Protein AF-A0A815RDY8-F1 (afdb_monomer_lite)

pLDDT: mean 83.28, std 16.82, range [38.06, 95.75]

Secondary structure (DSSP, 8-state):
-HHHHHHHHHHHHHTT-HHHHHHHHHH-HHHHHHHS-TTSHHHHHTTHHHHHHHHGGGGS-------THHHHHHTTTTT--

Structure (mmCIF, N/CA/C/O backbone):
data_AF-A0A815RDY8-F1
#
_entry.id   AF-A0A815RDY8-F1
#
loop_
_atom_site.group_PDB
_atom_site.id
_atom_site.type_symbol
_atom_site.label_atom_id
_atom_site.label_alt_id
_atom_site.label_comp_id
_atom_site.label_asym_id
_atom_site.label_entity_id
_atom_site.label_seq_id
_atom_site.pdbx_PDB_ins_code
_atom_site.Cartn_x
_atom_site.Cartn_y
_atom_site.Cartn_z
_atom_site.occupancy
_atom_site.B_iso_or_equiv
_atom_site.auth_seq_id
_atom_site.auth_comp_id
_atom_site.auth_asym_id
_atom_site.auth_atom_id
_atom_site.pdbx_PDB_model_num
ATOM 1 N N . MET A 1 1 ? -2.304 19.154 -1.077 1.00 55.69 1 MET A N 1
ATOM 2 C CA . MET A 1 1 ? -2.247 17.830 -0.416 1.00 55.69 1 MET A CA 1
ATOM 3 C C . MET A 1 1 ? -2.162 16.714 -1.459 1.00 55.69 1 MET A C 1
ATOM 5 O O . MET A 1 1 ? -1.295 15.854 -1.367 1.00 55.69 1 MET A O 1
ATOM 9 N N . ASP A 1 2 ? -2.955 16.812 -2.527 1.00 72.88 2 ASP A N 1
ATOM 10 C CA . ASP A 1 2 ? -3.075 15.814 -3.600 1.00 72.88 2 ASP A CA 1
ATOM 11 C C . ASP A 1 2 ? -1.793 15.561 -4.393 1.00 72.88 2 ASP A C 1
ATOM 13 O O . ASP A 1 2 ? -1.533 14.432 -4.789 1.00 72.88 2 ASP A O 1
ATOM 17 N N . SER A 1 3 ? -0.960 16.584 -4.612 1.00 80.56 3 SER A N 1
ATOM 18 C CA . SER A 1 3 ? 0.293 16.418 -5.367 1.00 80.56 3 SER A CA 1
ATOM 19 C C . SER A 1 3 ? 1.288 15.496 -4.649 1.00 80.56 3 SER A C 1
ATOM 21 O O . SER A 1 3 ? 1.914 14.640 -5.273 1.00 80.56 3 SER A O 1
ATOM 23 N N . CYS A 1 4 ? 1.380 15.600 -3.318 1.00 80.94 4 CYS A N 1
ATOM 24 C CA . CYS A 1 4 ? 2.248 14.733 -2.524 1.00 80.94 4 CYS A CA 1
ATOM 25 C C . CYS A 1 4 ? 1.761 13.284 -2.557 1.00 80.94 4 CYS A C 1
ATOM 27 O O . CYS A 1 4 ? 2.554 12.374 -2.778 1.00 80.94 4 CYS A O 1
ATOM 29 N N . PHE A 1 5 ? 0.452 13.083 -2.388 1.00 84.06 5 PHE A N 1
ATOM 30 C CA . PHE A 1 5 ? -0.146 11.755 -2.446 1.00 84.06 5 PHE A CA 1
ATOM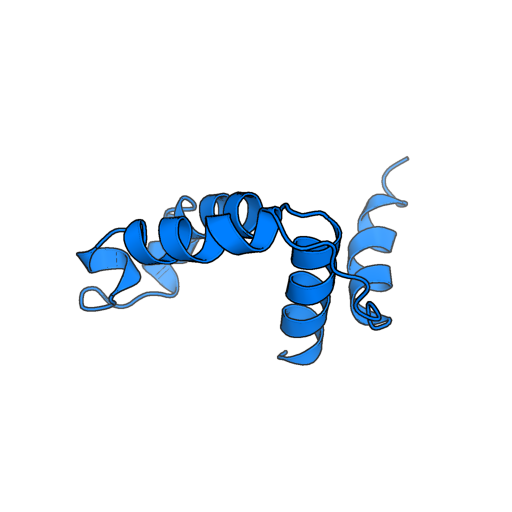 31 C C . PHE A 1 5 ? 0.010 11.123 -3.835 1.00 84.06 5 PHE A C 1
ATOM 33 O O . PHE A 1 5 ? 0.475 9.994 -3.942 1.00 84.06 5 PHE A O 1
ATOM 40 N N . LYS A 1 6 ? -0.258 11.875 -4.911 1.00 85.94 6 LYS A N 1
ATOM 41 C CA . LYS A 1 6 ? -0.021 11.425 -6.293 1.00 85.94 6 LYS A CA 1
ATOM 42 C C . LYS A 1 6 ? 1.439 11.043 -6.524 1.00 85.94 6 LYS A C 1
ATOM 44 O O . LYS A 1 6 ? 1.707 9.999 -7.104 1.00 85.94 6 LYS A O 1
ATOM 49 N N . SER A 1 7 ? 2.381 11.846 -6.033 1.00 86.69 7 SER A N 1
ATOM 50 C CA . SER A 1 7 ? 3.808 11.570 -6.222 1.00 86.69 7 SER A CA 1
ATOM 51 C C . SER A 1 7 ? 4.265 10.339 -5.429 1.00 86.69 7 SER A C 1
ATOM 53 O O . SER A 1 7 ? 5.054 9.545 -5.934 1.00 86.69 7 SER A O 1
ATOM 55 N N . PHE A 1 8 ? 3.724 10.139 -4.225 1.00 88.75 8 PHE A N 1
ATOM 56 C CA . PHE A 1 8 ? 3.904 8.912 -3.450 1.00 88.75 8 PHE A CA 1
ATOM 57 C C . PHE A 1 8 ? 3.358 7.682 -4.186 1.00 88.75 8 PHE A C 1
ATOM 59 O O . PHE A 1 8 ? 4.050 6.670 -4.255 1.00 88.75 8 PHE A O 1
ATOM 66 N N . LEU A 1 9 ? 2.163 7.770 -4.782 1.00 90.19 9 LEU A N 1
ATOM 67 C CA . LEU A 1 9 ? 1.602 6.678 -5.582 1.00 90.19 9 LEU A CA 1
ATOM 68 C C . LEU A 1 9 ? 2.476 6.366 -6.801 1.00 90.19 9 LEU A C 1
ATOM 70 O O . LEU A 1 9 ? 2.763 5.197 -7.037 1.00 90.19 9 LEU A O 1
ATOM 74 N N . CYS A 1 10 ? 2.953 7.382 -7.529 1.00 90.75 10 CYS A N 1
ATOM 75 C CA . CYS A 1 10 ? 3.879 7.186 -8.649 1.00 90.75 10 CYS A CA 1
ATOM 76 C C . CYS A 1 10 ? 5.161 6.474 -8.202 1.00 90.75 10 CYS A C 1
ATOM 78 O O . CYS A 1 10 ? 5.580 5.514 -8.840 1.00 90.75 10 CYS A O 1
ATOM 80 N N . TYR A 1 11 ? 5.754 6.904 -7.084 1.00 90.69 11 TYR A N 1
ATOM 81 C CA . TYR A 1 11 ? 6.929 6.247 -6.511 1.00 90.69 11 TYR A CA 1
ATOM 82 C C . TYR A 1 11 ? 6.644 4.785 -6.155 1.00 90.69 11 TYR A C 1
ATOM 84 O O . TYR A 1 11 ? 7.372 3.888 -6.565 1.00 90.69 11 TYR A O 1
ATOM 92 N N . ALA A 1 12 ? 5.551 4.530 -5.439 1.00 92.19 12 ALA A N 1
ATOM 93 C CA . ALA A 1 12 ? 5.196 3.193 -4.994 1.00 92.19 12 ALA A CA 1
ATOM 94 C C . ALA A 1 12 ? 4.839 2.240 -6.153 1.00 92.19 12 ALA A C 1
ATOM 96 O O . ALA A 1 12 ? 5.077 1.037 -6.039 1.00 92.19 12 ALA A O 1
ATOM 97 N N . LEU A 1 13 ? 4.284 2.766 -7.250 1.00 93.94 13 LEU A N 1
ATOM 98 C CA . LEU A 1 13 ? 4.011 2.026 -8.484 1.00 93.94 13 LEU A CA 1
ATOM 99 C C . LEU A 1 13 ? 5.299 1.681 -9.233 1.00 93.94 13 LEU A C 1
ATOM 101 O O . LEU A 1 13 ? 5.495 0.515 -9.564 1.00 93.94 13 LEU A O 1
ATOM 105 N N . ASN A 1 14 ? 6.191 2.656 -9.436 1.00 92.44 14 ASN A N 1
ATOM 106 C CA . ASN A 1 14 ? 7.492 2.424 -10.073 1.00 92.44 14 ASN A CA 1
ATOM 107 C C . ASN A 1 14 ? 8.318 1.385 -9.291 1.00 92.44 14 ASN A C 1
ATOM 109 O O . ASN A 1 14 ? 8.945 0.512 -9.875 1.00 92.44 14 ASN A O 1
ATOM 113 N N . GLU A 1 15 ? 8.256 1.425 -7.957 1.00 92.69 15 GLU A N 1
ATOM 114 C CA . GLU A 1 15 ? 8.953 0.484 -7.074 1.00 92.69 15 GLU A CA 1
ATOM 115 C C . GLU A 1 15 ? 8.242 -0.869 -6.893 1.00 92.69 15 GLU A C 1
ATOM 117 O O . GLU A 1 15 ? 8.744 -1.717 -6.155 1.00 92.69 15 GLU A O 1
ATOM 122 N N . LYS A 1 16 ? 7.054 -1.074 -7.484 1.00 94.19 16 LYS A N 1
ATOM 123 C CA . LYS A 1 16 ? 6.212 -2.278 -7.298 1.00 94.19 16 LYS A CA 1
ATOM 124 C C . LYS A 1 16 ? 5.877 -2.571 -5.824 1.00 94.19 16 LYS A C 1
ATOM 126 O O . LYS A 1 16 ? 5.625 -3.706 -5.432 1.00 94.19 16 LYS A O 1
ATOM 131 N N . LYS A 1 17 ? 5.848 -1.528 -4.986 1.00 93.44 17 LYS A N 1
ATOM 132 C CA . LYS A 1 17 ? 5.646 -1.601 -3.523 1.00 93.44 17 LYS A CA 1
ATOM 133 C C . LYS A 1 17 ? 4.324 -0.991 -3.056 1.00 93.44 17 LYS A C 1
ATOM 135 O O . LYS A 1 17 ? 4.096 -0.896 -1.850 1.00 93.44 17 LYS A O 1
ATOM 140 N N . LEU A 1 18 ? 3.440 -0.589 -3.974 1.00 94.69 18 LEU A N 1
ATOM 141 C CA . LEU A 1 18 ? 2.172 0.073 -3.646 1.00 94.69 18 LEU A CA 1
ATOM 142 C C . LEU A 1 18 ? 1.341 -0.691 -2.605 1.00 94.69 18 LEU A C 1
ATOM 144 O O . LEU A 1 18 ? 0.954 -0.110 -1.592 1.00 94.69 18 LEU A O 1
ATOM 148 N N . VAL A 1 19 ? 1.119 -1.991 -2.807 1.00 94.50 19 VAL A N 1
ATOM 149 C CA . VAL A 1 19 ? 0.338 -2.820 -1.873 1.00 94.50 19 VAL A CA 1
ATOM 150 C C . VAL A 1 19 ? 0.998 -2.885 -0.494 1.00 94.50 19 VAL A C 1
ATOM 152 O O . VAL A 1 19 ? 0.315 -2.738 0.519 1.00 94.50 19 VAL A O 1
ATOM 155 N N . SER A 1 20 ? 2.322 -3.048 -0.438 1.00 93.62 20 SER A N 1
ATOM 156 C CA . SER A 1 20 ? 3.085 -3.087 0.815 1.00 93.62 20 SER A CA 1
ATOM 157 C C . SER A 1 20 ? 2.939 -1.792 1.610 1.00 93.62 20 SER A C 1
ATOM 159 O O . SER A 1 20 ? 2.667 -1.828 2.809 1.00 93.62 20 SER A O 1
ATOM 161 N N . PHE A 1 21 ? 3.050 -0.644 0.941 1.00 93.94 21 PHE A N 1
ATOM 162 C CA . PHE A 1 21 ? 2.878 0.652 1.585 1.00 93.94 21 PHE A CA 1
ATOM 163 C C . PHE A 1 21 ? 1.448 0.878 2.086 1.00 93.94 21 PHE A C 1
ATOM 165 O O . PHE A 1 21 ? 1.259 1.274 3.237 1.00 93.94 21 PHE A O 1
ATOM 172 N N . LEU A 1 22 ? 0.436 0.590 1.261 1.00 93.69 22 LEU A N 1
ATOM 173 C CA . LEU A 1 22 ? -0.966 0.716 1.671 1.00 93.69 22 LEU A CA 1
ATOM 174 C C . LEU A 1 22 ? -1.283 -0.202 2.855 1.00 93.69 22 LEU A C 1
ATOM 176 O O . LEU A 1 22 ? -1.959 0.215 3.791 1.00 93.69 22 LEU A O 1
ATOM 180 N N . ARG A 1 23 ? -0.731 -1.420 2.875 1.00 93.69 23 ARG A N 1
ATOM 181 C CA . ARG A 1 23 ? -0.899 -2.358 3.990 1.00 93.69 23 ARG A CA 1
ATOM 182 C C . ARG A 1 23 ? -0.345 -1.804 5.303 1.00 93.69 23 ARG A C 1
ATOM 184 O O . ARG A 1 23 ? -0.966 -2.018 6.337 1.00 93.69 23 ARG A O 1
ATOM 191 N N . ILE A 1 24 ? 0.781 -1.091 5.283 1.00 93.00 24 ILE A N 1
ATOM 192 C CA . ILE A 1 24 ? 1.339 -0.444 6.485 1.00 93.00 24 ILE A CA 1
ATOM 193 C C . ILE A 1 24 ? 0.393 0.650 6.989 1.00 93.00 24 ILE A C 1
ATOM 195 O O . ILE A 1 24 ? 0.065 0.683 8.175 1.00 93.00 24 ILE A O 1
ATOM 199 N N . ILE A 1 25 ? -0.099 1.505 6.088 1.00 91.81 25 ILE A N 1
ATOM 200 C CA . ILE A 1 25 ? -1.024 2.592 6.440 1.00 91.81 25 ILE A CA 1
ATOM 201 C C . ILE A 1 25 ? -2.307 2.017 7.056 1.00 91.81 25 ILE A C 1
ATOM 203 O O . ILE A 1 25 ? -2.718 2.433 8.135 1.00 91.81 25 ILE A O 1
ATOM 207 N N . LEU A 1 26 ? -2.899 1.012 6.409 1.00 91.81 26 LEU A N 1
ATOM 208 C CA . LEU A 1 26 ? -4.170 0.408 6.816 1.00 91.81 26 LEU A CA 1
ATOM 209 C C . LEU A 1 26 ? -4.055 -0.519 8.035 1.00 91.81 26 LEU A C 1
ATOM 211 O O . LEU A 1 26 ? -5.056 -0.792 8.683 1.00 91.81 26 LEU A O 1
ATOM 215 N N . LYS A 1 27 ? -2.856 -1.001 8.381 1.00 91.25 27 LYS A N 1
ATOM 216 C CA . LYS A 1 27 ? -2.617 -1.729 9.642 1.00 91.25 27 LYS A CA 1
ATOM 217 C C . LYS A 1 27 ? -2.311 -0.805 10.818 1.00 91.25 27 LYS A C 1
ATOM 219 O O . LYS A 1 27 ? -2.278 -1.260 11.960 1.00 91.25 27 LYS A O 1
ATOM 224 N N . THR A 1 28 ? -2.082 0.480 10.565 1.00 93.69 28 THR A N 1
ATOM 225 C CA . THR A 1 28 ? -1.799 1.446 11.623 1.00 93.69 28 THR A CA 1
ATOM 226 C C . THR A 1 28 ? -3.107 1.836 12.310 1.00 93.69 28 THR A C 1
ATOM 228 O O . THR A 1 28 ? -3.794 2.759 11.878 1.00 93.69 28 THR A O 1
ATOM 231 N N . VAL A 1 29 ? -3.444 1.135 13.397 1.00 90.56 29 VAL A N 1
ATOM 232 C CA . VAL A 1 29 ? -4.685 1.317 14.178 1.00 90.56 29 VAL A CA 1
ATOM 233 C C . VAL A 1 29 ? -5.041 2.787 14.443 1.00 90.56 29 VAL A C 1
ATOM 235 O O . VAL A 1 29 ? -6.157 3.170 14.103 1.00 90.56 29 VAL A O 1
ATOM 238 N N . PRO A 1 30 ? -4.146 3.658 14.956 1.00 94.44 30 PRO A N 1
ATOM 239 C CA . PRO A 1 30 ? -4.521 5.049 15.212 1.00 94.44 30 PRO A CA 1
ATOM 240 C C . PRO A 1 30 ? -4.854 5.836 13.936 1.00 94.44 30 PRO A C 1
ATOM 242 O O . PRO A 1 30 ? -5.644 6.773 13.996 1.00 94.44 30 PRO A O 1
ATOM 245 N N . LEU A 1 31 ? -4.302 5.477 12.772 1.00 92.38 31 LEU A N 1
ATOM 246 C CA . LEU A 1 31 ? -4.704 6.097 11.505 1.00 92.38 31 LEU A CA 1
ATOM 247 C C . LEU A 1 31 ? -6.088 5.609 11.076 1.00 92.38 31 LEU A C 1
ATOM 249 O O . LEU A 1 31 ? -6.925 6.402 10.655 1.00 92.38 31 LEU A O 1
ATOM 253 N N . VAL A 1 32 ? -6.349 4.311 11.205 1.00 93.19 32 VAL A N 1
ATOM 254 C CA . VAL A 1 32 ? -7.652 3.753 10.836 1.00 93.19 32 VAL A CA 1
ATOM 255 C C . VAL A 1 32 ? -8.754 4.315 11.733 1.00 93.19 32 VAL A C 1
ATOM 257 O O . VAL A 1 32 ? -9.794 4.740 11.237 1.00 93.19 32 VAL A O 1
ATOM 260 N N . GLU A 1 33 ? -8.510 4.400 13.038 1.00 93.62 33 GLU A N 1
ATOM 261 C CA . GLU A 1 33 ? -9.499 4.904 13.987 1.00 93.62 33 GLU A CA 1
ATOM 262 C C . GLU A 1 33 ? -9.796 6.396 13.820 1.00 93.62 33 GLU A C 1
ATOM 264 O O . GLU A 1 33 ? -10.964 6.775 13.852 1.00 93.62 33 GLU A O 1
ATOM 269 N N . ASN A 1 34 ? -8.778 7.226 13.565 1.00 95.75 34 ASN A N 1
ATOM 270 C CA . ASN A 1 34 ? -8.955 8.678 13.460 1.00 95.75 34 ASN A CA 1
ATOM 271 C C . ASN A 1 34 ? -9.476 9.153 12.095 1.00 95.75 34 ASN A C 1
ATOM 273 O O . ASN A 1 34 ? -10.112 10.203 12.025 1.00 95.75 34 ASN A O 1
ATOM 277 N N . TYR A 1 35 ? -9.198 8.422 11.009 1.00 93.75 35 TYR A N 1
ATOM 278 C CA . TYR A 1 35 ? -9.498 8.885 9.645 1.00 93.75 35 TYR A CA 1
ATOM 279 C C . TYR A 1 35 ? -10.606 8.096 8.937 1.00 93.75 35 TYR A C 1
ATOM 281 O O . TYR A 1 35 ? -11.080 8.537 7.890 1.00 93.75 35 TYR A O 1
ATOM 289 N N . TYR A 1 36 ? -11.052 6.960 9.485 1.00 94.12 36 TYR A N 1
ATOM 290 C CA . TYR A 1 36 ? -12.089 6.133 8.867 1.00 94.12 36 TYR A CA 1
ATOM 291 C C . TYR A 1 36 ? -13.306 5.977 9.775 1.00 94.12 36 TYR A C 1
ATOM 293 O O . TYR A 1 36 ? -13.213 5.551 10.926 1.00 94.12 36 TYR A O 1
ATOM 301 N N . GLN A 1 37 ? -14.481 6.271 9.216 1.00 95.69 37 GLN A N 1
ATOM 302 C CA . GLN A 1 37 ? -15.756 6.073 9.903 1.00 95.69 37 GLN A CA 1
ATOM 303 C C . G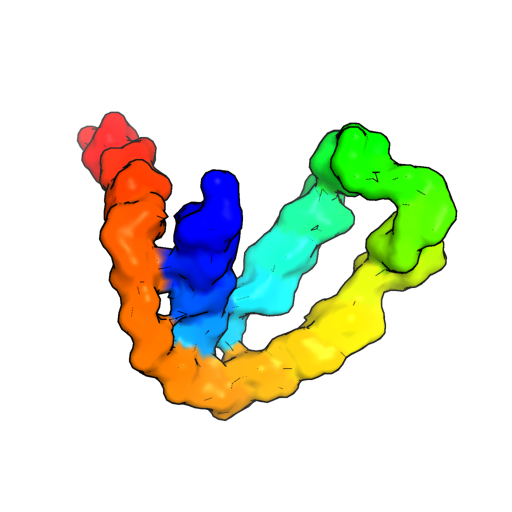LN A 1 37 ? -16.041 4.577 10.135 1.00 95.69 37 GLN A C 1
ATOM 305 O O . GLN A 1 37 ? -15.567 3.743 9.355 1.00 95.69 37 GLN A O 1
ATOM 310 N N . PRO A 1 38 ? -16.837 4.205 11.155 1.00 92.00 38 PRO A N 1
ATOM 311 C CA . PRO A 1 38 ? -17.172 2.805 11.442 1.00 92.00 38 PRO A CA 1
ATOM 312 C C . PRO A 1 38 ? -17.795 2.053 10.254 1.00 92.00 38 PRO A C 1
ATOM 314 O O . PRO A 1 38 ? -17.459 0.899 10.016 1.00 92.00 38 PRO A O 1
ATOM 317 N N . TRP A 1 39 ? -18.633 2.724 9.457 1.00 93.25 39 TRP A N 1
ATOM 318 C CA . TRP A 1 39 ? -19.246 2.184 8.232 1.00 93.25 39 TRP A CA 1
ATOM 319 C C . TRP A 1 39 ? -18.361 2.317 6.985 1.00 93.25 39 TRP A C 1
ATOM 321 O O . TRP A 1 39 ? -18.812 2.071 5.867 1.00 93.25 39 TRP A O 1
ATOM 331 N N . SER A 1 40 ? -17.109 2.752 7.136 1.00 95.06 40 SER A N 1
ATOM 332 C CA . SER A 1 40 ? -16.194 2.823 6.002 1.00 95.06 40 SER A CA 1
ATOM 333 C C . SER A 1 40 ? -15.921 1.426 5.454 1.00 95.06 40 SER A C 1
ATOM 335 O O . SER A 1 40 ? -15.798 0.445 6.193 1.00 95.06 40 SER A O 1
ATOM 337 N N . TYR A 1 41 ? -15.757 1.347 4.139 1.00 93.12 41 TYR A N 1
ATOM 338 C CA . TYR A 1 41 ? -15.358 0.117 3.465 1.00 93.12 41 TYR A CA 1
ATOM 339 C C . TYR A 1 41 ? -14.066 -0.474 4.063 1.00 93.12 41 TYR A C 1
ATOM 341 O O . TYR A 1 41 ? -13.978 -1.679 4.282 1.00 93.12 41 TYR A O 1
ATOM 349 N N . THR A 1 42 ? -13.105 0.378 4.435 1.00 92.88 42 THR A N 1
ATOM 350 C CA . THR A 1 42 ? -11.864 -0.032 5.104 1.00 92.88 42 THR A CA 1
ATOM 351 C C . THR A 1 42 ? -12.108 -0.754 6.428 1.00 92.88 42 THR A C 1
ATOM 353 O O . THR A 1 42 ? -11.553 -1.831 6.623 1.00 92.88 42 THR A O 1
ATOM 356 N N . LYS A 1 43 ? -12.930 -0.204 7.336 1.00 91.31 43 LYS A N 1
ATOM 357 C CA . LYS A 1 43 ? -13.198 -0.840 8.641 1.00 91.31 43 LYS A CA 1
ATOM 358 C C . LYS A 1 43 ? -14.098 -2.071 8.528 1.00 91.31 43 LYS A C 1
ATOM 360 O O . LYS A 1 43 ? -13.930 -3.014 9.290 1.00 91.31 43 LYS A O 1
ATOM 365 N N . THR A 1 44 ? -15.024 -2.079 7.573 1.00 91.12 44 THR A N 1
ATOM 366 C CA . THR A 1 44 ? -15.985 -3.182 7.394 1.00 91.12 44 THR A CA 1
ATOM 367 C C . THR A 1 44 ? -15.374 -4.414 6.724 1.00 91.12 44 THR A C 1
ATOM 369 O O . THR A 1 44 ? -15.724 -5.532 7.086 1.00 91.12 44 THR A O 1
ATOM 372 N N . THR A 1 45 ? -14.447 -4.234 5.778 1.00 89.50 45 THR A N 1
ATOM 373 C CA . THR A 1 45 ? -13.861 -5.341 4.989 1.00 89.50 45 THR A CA 1
ATOM 374 C C . THR A 1 45 ? -12.386 -5.609 5.296 1.00 89.50 45 THR A C 1
ATOM 376 O O . THR A 1 45 ? -11.816 -6.614 4.864 1.00 89.50 45 THR A O 1
ATOM 379 N N . GLY A 1 46 ? -11.724 -4.687 5.998 1.00 87.50 46 GLY A N 1
ATOM 380 C CA . GLY A 1 46 ? -10.269 -4.678 6.138 1.00 87.50 46 GLY A CA 1
ATOM 381 C C . GLY A 1 46 ? -9.529 -4.297 4.850 1.00 87.50 46 GLY A C 1
ATOM 382 O O . GLY A 1 46 ? -8.302 -4.383 4.825 1.00 87.50 46 GLY A O 1
ATOM 383 N N . PHE A 1 47 ? -10.244 -3.887 3.789 1.00 93.19 47 PHE A N 1
ATOM 384 C CA . PHE A 1 47 ? -9.690 -3.443 2.500 1.00 93.19 47 PHE A CA 1
ATOM 385 C C . PHE A 1 47 ? -8.851 -4.515 1.766 1.00 93.19 47 PHE A C 1
ATOM 387 O O . PHE A 1 47 ? -8.051 -4.208 0.880 1.00 93.19 47 PHE A O 1
ATOM 394 N N . ASN A 1 48 ? -8.975 -5.787 2.157 1.00 91.00 48 ASN A N 1
ATOM 395 C CA . ASN A 1 48 ? -8.093 -6.862 1.694 1.00 91.00 48 ASN A CA 1
ATOM 396 C C . ASN A 1 48 ? -8.313 -7.227 0.220 1.00 91.00 48 ASN A C 1
ATOM 398 O O . ASN A 1 48 ? -7.358 -7.530 -0.492 1.00 91.00 48 ASN A O 1
ATOM 402 N N . ASP A 1 49 ? -9.555 -7.179 -0.240 1.00 93.50 49 ASP A N 1
ATOM 403 C CA . ASP A 1 49 ? -9.977 -7.411 -1.622 1.00 93.50 49 ASP A CA 1
ATOM 404 C C . ASP A 1 49 ? -9.472 -6.318 -2.576 1.00 93.50 49 ASP A C 1
ATOM 406 O O . ASP A 1 49 ? -8.958 -6.618 -3.661 1.00 93.50 49 ASP A O 1
ATOM 410 N N . ALA A 1 50 ? -9.522 -5.055 -2.146 1.00 94.19 50 ALA A N 1
ATOM 411 C CA . ALA A 1 50 ? -8.909 -3.949 -2.870 1.00 94.19 50 ALA A CA 1
ATOM 412 C C . ALA A 1 50 ? -7.380 -4.111 -2.950 1.00 94.19 50 ALA A C 1
ATOM 414 O O . ALA A 1 50 ? -6.809 -3.983 -4.033 1.00 94.19 50 ALA A O 1
ATOM 415 N N . LEU A 1 51 ? -6.711 -4.477 -1.845 1.00 94.12 51 LEU A N 1
ATOM 416 C CA . LEU A 1 51 ? -5.268 -4.770 -1.854 1.00 94.12 51 LEU A CA 1
ATOM 417 C C . LEU A 1 51 ? -4.917 -5.928 -2.795 1.00 94.12 51 LEU A C 1
ATOM 419 O O . LEU A 1 51 ? -3.940 -5.832 -3.531 1.00 94.12 51 LEU A O 1
ATOM 423 N N . HIS A 1 52 ? -5.719 -6.994 -2.805 1.00 94.62 52 HIS A N 1
ATOM 424 C CA . HIS A 1 52 ? -5.519 -8.135 -3.698 1.00 94.62 52 HIS A CA 1
ATOM 425 C C . HIS A 1 52 ? -5.684 -7.748 -5.175 1.00 94.62 52 HIS A C 1
ATOM 427 O O . HIS A 1 52 ? -4.925 -8.190 -6.034 1.00 94.62 52 HIS A O 1
ATOM 433 N N . SER A 1 53 ? -6.644 -6.875 -5.484 1.00 94.94 53 SER A N 1
ATOM 434 C CA . SER A 1 53 ? -6.831 -6.361 -6.846 1.00 94.94 53 SER A CA 1
ATOM 435 C C . SER A 1 53 ? -5.648 -5.500 -7.302 1.00 94.94 53 SER A C 1
ATOM 437 O O . SER A 1 53 ? -5.228 -5.590 -8.456 1.00 94.94 53 SER A O 1
ATOM 439 N N . LEU A 1 54 ? -5.078 -4.706 -6.389 1.00 95.38 54 LEU A N 1
ATOM 440 C CA . LEU A 1 54 ? -3.905 -3.865 -6.644 1.00 95.38 54 LEU A CA 1
ATOM 441 C C . LEU A 1 54 ? -2.604 -4.662 -6.800 1.00 95.38 54 LEU A C 1
ATOM 443 O O . LEU A 1 54 ? -1.679 -4.168 -7.439 1.00 95.38 54 LEU A O 1
ATOM 447 N N . ASP A 1 55 ? -2.530 -5.885 -6.274 1.00 93.94 55 ASP A N 1
ATOM 448 C CA . ASP A 1 55 ? -1.343 -6.746 -6.375 1.00 93.94 55 ASP A CA 1
ATOM 449 C C . ASP A 1 55 ? -0.953 -7.021 -7.835 1.00 93.94 55 ASP A C 1
ATOM 451 O O . ASP A 1 55 ? 0.222 -7.028 -8.197 1.00 93.94 55 ASP A O 1
ATOM 455 N N . ARG A 1 56 ? -1.950 -7.082 -8.727 1.00 95.31 56 ARG A N 1
ATOM 456 C CA . ARG A 1 56 ? -1.748 -7.231 -10.176 1.00 95.31 56 ARG A CA 1
ATOM 457 C C . ARG A 1 56 ? -0.906 -6.107 -10.781 1.00 95.31 56 ARG A C 1
ATOM 459 O O . ARG A 1 56 ? -0.205 -6.344 -11.762 1.00 95.31 56 ARG A O 1
ATOM 466 N N . LEU A 1 57 ? -0.934 -4.906 -10.202 1.00 93.56 57 LEU A N 1
ATOM 467 C CA . LEU A 1 57 ? -0.133 -3.777 -10.677 1.00 93.56 57 LEU A CA 1
ATOM 468 C C . LEU A 1 57 ? 1.368 -4.012 -10.475 1.00 93.56 57 LEU A C 1
ATOM 470 O O . LEU A 1 57 ? 2.158 -3.465 -11.232 1.00 93.56 57 LEU A O 1
ATOM 474 N N . ALA A 1 58 ? 1.780 -4.866 -9.531 1.00 91.69 58 ALA A N 1
ATOM 475 C CA . ALA A 1 58 ? 3.192 -5.203 -9.346 1.00 91.69 58 ALA A CA 1
ATOM 476 C C . ALA A 1 58 ? 3.801 -5.934 -10.561 1.00 91.69 58 ALA A C 1
ATOM 478 O O . ALA A 1 58 ? 5.019 -5.950 -10.723 1.00 91.69 58 ALA A O 1
ATOM 479 N N . THR A 1 59 ? 2.971 -6.513 -11.437 1.00 93.94 59 THR A N 1
ATOM 480 C CA . THR A 1 59 ? 3.428 -7.163 -12.679 1.00 93.94 59 THR A CA 1
ATOM 481 C C . THR A 1 59 ? 3.757 -6.170 -13.796 1.00 93.94 59 THR A C 1
ATOM 483 O O . THR A 1 59 ? 4.466 -6.518 -14.737 1.00 93.94 59 THR A O 1
ATOM 486 N N . VAL A 1 60 ? 3.268 -4.933 -13.692 1.00 94.31 60 VAL A N 1
ATOM 487 C CA . VAL A 1 60 ? 3.460 -3.884 -14.695 1.00 94.31 60 VAL A CA 1
ATOM 488 C C . VAL A 1 60 ? 4.710 -3.077 -14.358 1.00 94.31 60 VAL A C 1
ATOM 490 O O . VAL A 1 60 ? 4.959 -2.738 -13.201 1.00 94.31 60 VAL A O 1
ATOM 493 N N . ASP A 1 61 ? 5.504 -2.757 -15.377 1.00 92.62 61 ASP A N 1
ATOM 494 C CA . ASP A 1 61 ? 6.728 -1.977 -15.220 1.00 92.62 61 ASP A CA 1
ATOM 495 C C . ASP A 1 61 ? 6.463 -0.482 -15.434 1.00 92.62 61 ASP A C 1
ATOM 497 O O . ASP A 1 61 ? 6.491 0.045 -16.551 1.00 92.62 61 ASP A O 1
ATOM 501 N N . PHE A 1 62 ? 6.118 0.200 -14.342 1.00 91.19 62 PHE A N 1
ATOM 502 C CA . PHE A 1 62 ? 5.774 1.616 -14.370 1.00 91.19 62 PHE A CA 1
ATOM 503 C C . PHE A 1 62 ? 7.016 2.507 -14.458 1.00 91.19 62 PHE A C 1
ATOM 505 O O . PHE A 1 62 ? 7.954 2.377 -13.678 1.00 91.19 62 PHE A O 1
ATOM 512 N N . HIS A 1 63 ? 6.959 3.479 -15.368 1.00 89.62 63 HIS A N 1
ATOM 513 C CA . HIS A 1 63 ? 7.968 4.525 -15.546 1.00 89.62 63 HIS A CA 1
ATOM 514 C C . HIS A 1 63 ? 7.320 5.909 -15.42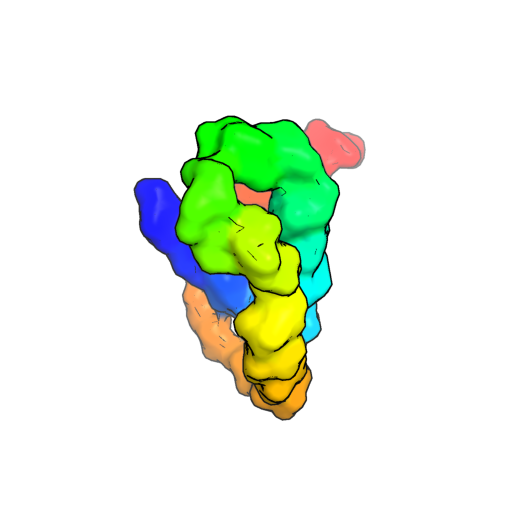6 1.00 89.62 63 HIS A C 1
ATOM 516 O O . HIS A 1 63 ? 7.377 6.740 -16.332 1.00 89.62 63 HIS A O 1
ATOM 522 N N . LEU A 1 64 ? 6.614 6.140 -14.318 1.00 87.62 64 LEU A N 1
ATOM 523 C CA . LEU A 1 64 ? 5.887 7.387 -14.098 1.00 87.62 64 LEU A CA 1
ATOM 524 C C . LEU A 1 64 ? 6.851 8.501 -13.665 1.00 87.62 64 LEU A C 1
ATOM 526 O O . LEU A 1 64 ? 7.719 8.258 -12.819 1.00 87.62 64 LEU A O 1
ATOM 530 N N . PRO A 1 65 ? 6.688 9.740 -14.162 1.00 80.12 65 PRO A N 1
ATOM 531 C CA . PRO A 1 65 ? 7.491 10.865 -13.709 1.00 80.12 65 PRO A CA 1
ATOM 532 C C . PRO A 1 65 ? 7.153 11.175 -12.246 1.00 80.12 65 PRO A C 1
ATOM 534 O O . PRO A 1 65 ? 6.062 11.656 -11.924 1.00 80.12 65 PRO A O 1
ATOM 537 N N . ILE A 1 66 ? 8.088 10.896 -11.337 1.00 68.31 66 ILE A N 1
ATOM 538 C CA . ILE A 1 66 ? 7.958 11.292 -9.933 1.00 68.31 66 ILE A CA 1
ATOM 539 C C . ILE A 1 66 ? 8.146 12.804 -9.867 1.00 68.31 66 ILE A C 1
ATOM 541 O O . ILE A 1 66 ? 9.225 13.333 -10.129 1.00 68.31 66 ILE A O 1
ATOM 545 N N . ASN A 1 67 ? 7.072 13.512 -9.528 1.00 63.94 67 ASN A N 1
ATOM 546 C CA . ASN A 1 67 ? 7.130 14.953 -9.356 1.00 63.94 67 ASN A CA 1
ATOM 547 C C . ASN A 1 67 ? 7.919 15.310 -8.078 1.00 63.94 67 ASN A C 1
ATOM 549 O O . ASN A 1 67 ? 7.982 14.536 -7.118 1.00 63.94 67 ASN A O 1
ATOM 553 N N . VAL A 1 68 ? 8.507 16.509 -8.062 1.00 56.41 68 VAL A N 1
ATOM 554 C CA . VAL A 1 68 ? 9.546 17.011 -7.130 1.00 56.41 68 VAL A CA 1
ATOM 555 C C . VAL A 1 68 ? 9.165 16.910 -5.635 1.00 56.41 68 VAL A C 1
ATOM 557 O O . VAL A 1 68 ? 10.012 17.030 -4.751 1.00 56.41 68 VAL A O 1
ATOM 560 N N . SER A 1 69 ? 7.896 16.644 -5.317 1.00 54.78 69 SER A N 1
ATOM 561 C CA . SER A 1 69 ? 7.363 16.538 -3.955 1.00 54.78 69 SER A CA 1
ATOM 562 C C . SER A 1 69 ? 7.909 15.355 -3.138 1.00 54.78 69 SER A C 1
ATOM 564 O O . SER A 1 69 ? 7.992 15.476 -1.918 1.00 54.78 69 SER A O 1
ATOM 566 N N . VAL A 1 70 ? 8.340 14.252 -3.767 1.00 55.50 70 VAL A N 1
ATOM 567 C CA . VAL A 1 70 ? 8.967 13.116 -3.045 1.00 55.50 70 VAL A CA 1
ATOM 568 C C . VAL A 1 70 ? 10.405 13.437 -2.634 1.00 55.50 70 VAL A C 1
ATOM 570 O O . VAL A 1 70 ? 10.853 12.994 -1.579 1.00 55.50 70 VAL A O 1
ATOM 573 N N . ARG A 1 71 ? 11.103 14.295 -3.392 1.00 53.94 71 ARG A N 1
ATOM 574 C CA . ARG A 1 71 ? 12.472 14.725 -3.068 1.00 53.94 71 ARG A CA 1
ATOM 575 C C . ARG A 1 71 ? 12.539 15.416 -1.705 1.00 53.94 71 ARG A C 1
ATOM 577 O O . ARG A 1 71 ? 13.481 15.186 -0.966 1.00 53.94 71 ARG A O 1
ATOM 584 N N . ARG A 1 72 ? 11.504 16.177 -1.319 1.00 52.91 72 ARG A N 1
ATOM 585 C C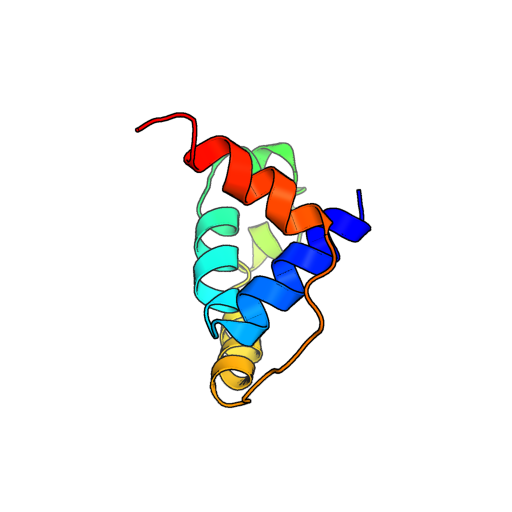A . ARG A 1 72 ? 11.390 16.775 0.029 1.00 52.91 72 ARG A CA 1
ATOM 586 C C . ARG A 1 72 ? 11.139 15.745 1.135 1.00 52.91 72 ARG A C 1
ATOM 588 O O . ARG A 1 72 ? 11.641 15.924 2.235 1.00 52.91 72 ARG A O 1
ATOM 595 N N . PHE A 1 73 ? 10.389 14.678 0.855 1.00 52.59 73 PHE A N 1
ATOM 596 C CA . PHE A 1 73 ? 10.171 13.588 1.816 1.00 52.59 73 PHE A CA 1
ATOM 597 C C . PHE A 1 73 ? 11.429 12.732 2.021 1.00 52.59 73 PHE A C 1
ATOM 599 O O . PHE A 1 73 ? 11.681 12.296 3.141 1.00 52.59 73 PHE A O 1
ATOM 606 N N . MET A 1 74 ? 12.223 12.518 0.966 1.00 55.16 74 MET A N 1
ATOM 607 C CA . MET A 1 74 ? 13.498 11.793 1.039 1.00 55.16 74 MET A CA 1
ATOM 608 C C . MET A 1 74 ? 14.617 12.637 1.661 1.00 55.16 74 MET A C 1
ATOM 610 O O . MET A 1 74 ? 15.317 12.128 2.521 1.00 55.16 74 MET A O 1
ATOM 614 N N . ASN A 1 75 ? 14.704 13.935 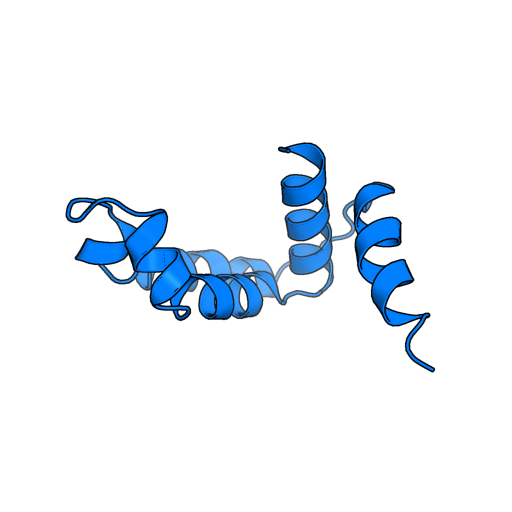1.349 1.00 49.84 75 ASN A N 1
ATOM 615 C CA . ASN A 1 75 ? 15.724 14.840 1.904 1.00 49.84 75 ASN A CA 1
ATOM 616 C C . ASN A 1 75 ? 15.626 15.026 3.433 1.00 49.84 75 ASN A C 1
ATOM 618 O O . ASN A 1 75 ? 16.567 15.502 4.052 1.00 49.84 75 ASN A O 1
ATOM 622 N N . ASN A 1 76 ? 14.505 14.662 4.065 1.00 44.91 76 ASN A N 1
ATOM 623 C CA . ASN A 1 76 ? 14.406 14.613 5.529 1.00 44.91 76 ASN A CA 1
ATOM 624 C C . ASN A 1 76 ? 15.017 13.333 6.135 1.00 44.91 76 ASN A C 1
ATOM 626 O O . ASN A 1 76 ? 15.129 13.247 7.353 1.00 44.91 76 ASN A O 1
ATOM 630 N N . ARG A 1 77 ? 15.376 12.329 5.320 1.00 48.78 77 ARG A N 1
ATOM 631 C CA . ARG A 1 77 ? 16.149 11.152 5.754 1.00 48.78 77 ARG A CA 1
ATOM 632 C C . ARG A 1 77 ? 17.658 11.367 5.619 1.00 48.78 77 ARG A C 1
ATOM 634 O O . ARG A 1 77 ? 18.382 10.827 6.438 1.00 48.78 77 ARG A O 1
ATOM 641 N N . ASP A 1 78 ? 18.107 12.191 4.671 1.00 45.94 78 ASP A N 1
ATOM 642 C CA . ASP A 1 78 ? 19.527 12.550 4.483 1.00 45.94 78 ASP A CA 1
ATOM 643 C C . ASP A 1 78 ? 20.099 13.483 5.574 1.00 45.94 78 ASP A C 1
ATOM 645 O O . ASP A 1 78 ? 21.284 13.784 5.570 1.00 45.94 78 ASP A O 1
ATOM 649 N N . LEU A 1 79 ? 19.275 13.971 6.510 1.00 44.03 79 LEU A N 1
ATOM 650 C CA . LEU A 1 79 ? 19.719 14.802 7.644 1.00 44.03 79 LEU A CA 1
ATOM 651 C C . LEU A 1 79 ? 19.916 13.993 8.939 1.00 44.03 79 LEU A C 1
ATOM 653 O O . LEU A 1 79 ? 20.067 14.574 10.013 1.00 44.03 79 LEU A O 1
ATOM 657 N N . ILE A 1 80 ? 19.868 12.662 8.842 1.00 45.16 80 ILE A N 1
ATOM 658 C CA . ILE A 1 80 ? 20.183 11.724 9.924 1.00 45.16 80 ILE A CA 1
ATOM 659 C C . ILE A 1 80 ? 21.240 10.735 9.402 1.00 45.16 80 ILE A C 1
ATOM 661 O O . ILE A 1 80 ? 21.037 9.523 9.418 1.00 45.16 80 ILE A O 1
ATOM 665 N N . GLU A 1 81 ? 22.345 11.276 8.890 1.00 38.06 81 GLU A N 1
ATOM 666 C CA . GLU A 1 81 ? 23.648 10.605 8.802 1.00 38.06 81 GLU A CA 1
ATOM 667 C C . GLU A 1 81 ? 24.705 11.521 9.430 1.00 38.06 81 GLU A C 1
ATOM 669 O O . GLU A 1 81 ? 24.629 12.752 9.194 1.00 38.06 81 GLU A O 1
#

Foldseek 3Di:
DVLLVVLVCLVCLQVLNNLVVVLVQLPPVVNCVPPPDCPGPCNVPVCVVVSVVCNVSSVDNHDDDRPCSVVVVVVVVVVVD

InterPro domains:
  IPR004012 RUN domain [PF02759] (3-67)
  IPR004012 RUN domain [PS50826] (1-69)
  IPR004012 RUN domain [SM00593] (5-67)
  IPR037213 RUN domain superfamily [G3DSA:1.20.58.900] (1-76)
  IPR037213 RUN domain superfamily [SSF140741] (5-69)
  IPR047343 AP-4 complex accessory subunit RUSC1/2 [PTHR15591] (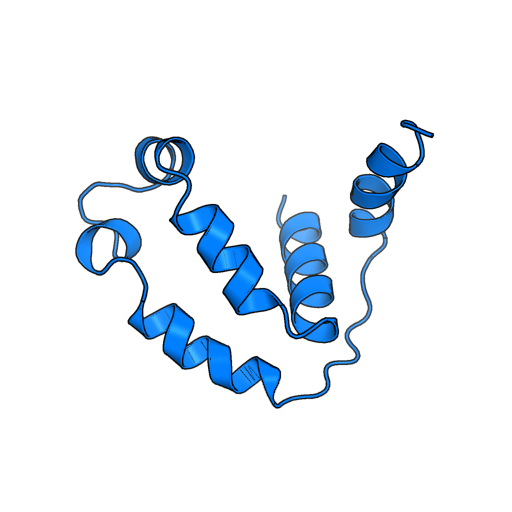3-76)

Radius of gyration: 14.54 Å; chains: 1; bounding box: 43×26×31 Å

Organism: NCBI:txid433720

Sequence (81 aa):
MDSCFKSFLCYALNEKKLVSFLRIILKTVPLVENYYQPWSYTKTTGFNDALHSLDRLATVDFHLPINVSVRRFMNNRDLIE